Protein AF-A0A836TMS9-F1 (afdb_monomer_lite)

Radius of gyration: 33.25 Å; chains: 1; bounding box: 77×45×88 Å

pLDDT: mean 71.71, std 16.97, range [39.94, 95.81]

Secondary structure (DSSP, 8-state):
-EEE-TTT--EEE--GGGGTT-EEEE-TTT--EEEEPPPTTS----PPP---------------------------------------------------HHHHHHHHHHHHHHHHHHHH-

Structure (mmCIF, N/CA/C/O backbone):
data_AF-A0A836TMS9-F1
#
_entry.id   AF-A0A836TMS9-F1
#
loop_
_atom_site.group_PDB
_atom_site.id
_atom_site.type_symbol
_atom_site.label_atom_id
_atom_site.label_alt_id
_atom_site.label_comp_id
_atom_site.label_asym_id
_atom_site.label_entity_id
_atom_site.label_seq_id
_atom_site.pdbx_PDB_ins_code
_atom_site.Cartn_x
_atom_site.Cartn_y
_atom_site.Cartn_z
_atom_site.occupancy
_atom_site.B_iso_or_equiv
_atom_site.auth_seq_id
_atom_site.auth_comp_id
_atom_site.auth_asym_id
_atom_site.auth_atom_id
_atom_site.pdbx_PDB_model_num
ATOM 1 N N . MET A 1 1 ? -2.172 -6.446 -8.710 1.00 83.94 1 MET A N 1
ATOM 2 C CA . MET A 1 1 ? -1.573 -7.306 -7.658 1.00 83.94 1 MET A CA 1
ATOM 3 C C . MET A 1 1 ? -1.826 -6.690 -6.286 1.00 83.94 1 MET A C 1
ATOM 5 O O . MET A 1 1 ? -2.141 -5.507 -6.222 1.00 83.94 1 MET A O 1
ATOM 9 N N . ILE A 1 2 ? -1.749 -7.466 -5.199 1.00 90.88 2 ILE A N 1
ATOM 10 C CA . ILE A 1 2 ? -2.058 -6.972 -3.845 1.00 90.88 2 ILE A CA 1
ATOM 11 C C . ILE A 1 2 ? -0.780 -6.852 -3.013 1.00 90.88 2 ILE A C 1
ATOM 13 O O . ILE A 1 2 ? -0.095 -7.847 -2.802 1.00 90.88 2 ILE A O 1
ATOM 17 N N . LEU A 1 3 ? -0.499 -5.658 -2.486 1.00 91.50 3 LEU A N 1
ATOM 18 C CA . LEU A 1 3 ? 0.578 -5.436 -1.518 1.00 91.50 3 LEU A CA 1
ATOM 19 C C . LEU A 1 3 ? 0.035 -5.460 -0.093 1.00 91.50 3 LEU A C 1
ATOM 21 O O . LEU A 1 3 ? -1.085 -5.011 0.153 1.00 91.50 3 LEU A O 1
ATOM 25 N N . SER A 1 4 ? 0.847 -5.915 0.860 1.00 94.44 4 SER A N 1
ATOM 26 C CA . SER A 1 4 ? 0.519 -5.878 2.289 1.00 94.44 4 SER A CA 1
ATOM 27 C C . SER A 1 4 ? 1.557 -5.070 3.057 1.00 94.44 4 SER A C 1
ATOM 29 O O . SER A 1 4 ? 2.745 -5.369 2.998 1.00 94.44 4 SER A O 1
ATOM 31 N N . CYS A 1 5 ? 1.118 -4.063 3.815 1.00 95.19 5 CYS A N 1
ATOM 32 C CA . CYS A 1 5 ? 2.027 -3.280 4.649 1.00 95.19 5 CYS A CA 1
ATOM 33 C C . CYS A 1 5 ? 2.624 -4.165 5.762 1.00 95.19 5 CYS A C 1
ATOM 35 O O . CYS A 1 5 ? 1.855 -4.748 6.535 1.00 95.19 5 CYS A O 1
ATOM 37 N N . PRO A 1 6 ? 3.956 -4.212 5.942 1.00 95.38 6 PRO A N 1
ATOM 38 C CA . PRO A 1 6 ? 4.575 -5.060 6.960 1.00 95.38 6 PRO A CA 1
ATOM 39 C C . PRO A 1 6 ? 4.229 -4.615 8.390 1.00 95.38 6 PRO A C 1
ATOM 41 O O . PRO A 1 6 ? 4.049 -5.469 9.255 1.00 95.38 6 PRO A O 1
ATOM 44 N N . SER A 1 7 ? 4.046 -3.308 8.618 1.00 95.69 7 SER A N 1
ATOM 45 C CA . SER A 1 7 ? 3.767 -2.742 9.948 1.00 95.69 7 SER A CA 1
ATOM 46 C C . SER A 1 7 ? 2.314 -2.877 10.416 1.00 95.69 7 SER A C 1
ATOM 48 O O . SER A 1 7 ? 2.082 -3.195 11.574 1.00 95.69 7 SER A O 1
ATOM 50 N N . CYS A 1 8 ? 1.323 -2.624 9.552 1.00 94.44 8 CYS A N 1
ATOM 51 C CA . CYS A 1 8 ? -0.094 -2.582 9.952 1.00 94.44 8 CYS A CA 1
ATOM 52 C C . CYS A 1 8 ? -0.993 -3.591 9.223 1.00 94.44 8 CYS A C 1
ATOM 54 O O . CYS A 1 8 ? -2.206 -3.572 9.406 1.00 94.44 8 CYS A O 1
ATOM 56 N N . LYS A 1 9 ? 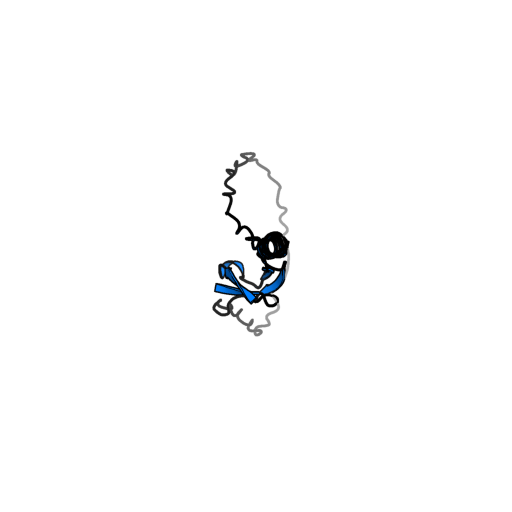-0.423 -4.446 8.360 1.00 95.12 9 LYS A N 1
ATOM 57 C CA . LYS A 1 9 ? -1.132 -5.492 7.594 1.00 95.12 9 LYS A CA 1
ATOM 58 C C . LYS A 1 9 ? -2.274 -4.993 6.693 1.00 95.12 9 LYS A C 1
ATOM 60 O O . LYS A 1 9 ? -3.047 -5.796 6.178 1.00 95.12 9 LYS A O 1
ATOM 65 N N . THR A 1 10 ? -2.360 -3.684 6.446 1.00 94.62 10 THR A N 1
ATOM 66 C CA . THR A 1 10 ? -3.292 -3.115 5.461 1.00 94.62 10 THR A CA 1
ATOM 67 C C . THR A 1 10 ? -2.938 -3.608 4.060 1.00 94.62 10 THR A C 1
ATOM 69 O O . THR A 1 10 ? -1.755 -3.672 3.712 1.00 94.62 10 THR A O 1
ATOM 72 N N . ARG A 1 11 ? -3.960 -3.940 3.267 1.00 93.56 11 ARG A N 1
ATOM 73 C CA . ARG A 1 11 ? -3.824 -4.448 1.898 1.00 93.56 11 ARG A CA 1
ATOM 74 C C . ARG A 1 11 ? -4.132 -3.358 0.873 1.00 93.56 11 ARG A C 1
ATOM 76 O O . ARG A 1 11 ? -5.093 -2.614 1.048 1.00 93.56 11 ARG A O 1
ATOM 83 N N . TYR A 1 12 ? -3.351 -3.301 -0.202 1.00 91.56 12 TYR A N 1
ATOM 84 C CA . TYR A 1 12 ? -3.488 -2.330 -1.289 1.00 91.56 12 TYR A CA 1
ATOM 85 C C . TYR A 1 12 ? -3.564 -3.045 -2.633 1.00 91.56 12 TYR A C 1
ATOM 87 O O . TYR A 1 12 ? -2.742 -3.918 -2.896 1.00 91.56 12 TYR A O 1
ATOM 95 N N . ASN A 1 13 ? -4.510 -2.660 -3.490 1.00 92.75 13 ASN A N 1
ATOM 96 C CA . ASN A 1 13 ? -4.535 -3.108 -4.879 1.00 92.75 13 ASN A CA 1
ATOM 97 C C . ASN A 1 13 ? -3.733 -2.128 -5.737 1.00 92.75 13 ASN A C 1
ATOM 99 O O . ASN A 1 13 ? -4.008 -0.929 -5.718 1.00 92.75 13 ASN A O 1
ATOM 103 N N . VAL A 1 14 ? -2.721 -2.637 -6.433 1.00 89.56 14 VAL A N 1
ATOM 104 C CA . VAL A 1 14 ? -1.812 -1.846 -7.265 1.00 89.56 14 VAL A CA 1
ATOM 105 C C . VAL A 1 14 ? -1.648 -2.486 -8.635 1.00 89.56 14 VAL A C 1
ATOM 107 O O . VAL A 1 14 ? -1.700 -3.714 -8.783 1.00 89.56 14 VAL A O 1
ATOM 110 N N . ASP A 1 15 ? -1.408 -1.643 -9.632 1.00 88.50 15 ASP A N 1
ATOM 111 C CA . ASP A 1 15 ? -1.051 -2.090 -10.970 1.00 88.50 15 ASP A CA 1
ATOM 112 C C . ASP A 1 15 ? 0.363 -2.712 -10.953 1.00 88.50 15 ASP A C 1
ATOM 114 O O . ASP A 1 15 ? 1.312 -2.044 -10.526 1.00 88.50 15 ASP A O 1
ATOM 118 N N . PRO A 1 16 ? 0.543 -3.978 -11.383 1.00 84.31 16 PRO A N 1
ATOM 119 C CA . PRO A 1 16 ? 1.868 -4.585 -11.517 1.00 84.31 16 PRO A CA 1
ATOM 120 C C . PRO A 1 16 ? 2.811 -3.810 -12.451 1.00 84.31 16 PRO A C 1
ATOM 122 O O . PRO A 1 16 ? 4.025 -3.862 -12.255 1.00 84.31 16 PRO A O 1
ATOM 125 N N . ALA A 1 17 ? 2.288 -3.061 -13.428 1.00 84.38 17 ALA A N 1
ATOM 126 C CA . ALA A 1 17 ? 3.095 -2.225 -14.314 1.00 84.38 17 ALA A CA 1
ATOM 127 C C . ALA A 1 17 ? 3.739 -1.023 -13.599 1.00 84.38 17 ALA A C 1
ATOM 129 O O . ALA A 1 17 ? 4.762 -0.510 -14.045 1.00 84.38 17 ALA A O 1
ATOM 130 N N . ALA A 1 18 ? 3.205 -0.597 -12.452 1.00 84.50 18 ALA A N 1
ATOM 131 C CA . ALA A 1 18 ? 3.762 0.525 -11.698 1.00 84.50 18 ALA A CA 1
ATOM 132 C C . ALA A 1 18 ? 5.010 0.157 -10.870 1.00 84.50 18 ALA A C 1
ATOM 134 O O . ALA A 1 18 ? 5.733 1.056 -10.426 1.00 84.50 18 ALA A O 1
ATOM 135 N N . LEU A 1 19 ? 5.251 -1.141 -10.635 1.00 86.75 19 LEU A N 1
ATOM 136 C CA . LEU A 1 19 ? 6.376 -1.654 -9.834 1.00 86.75 19 LEU A CA 1
ATOM 137 C C . LEU A 1 19 ? 7.435 -2.383 -10.679 1.00 86.75 19 LEU A C 1
ATOM 139 O O . LEU A 1 19 ? 8.249 -3.131 -10.141 1.00 86.75 19 LEU A O 1
ATOM 143 N N . ARG A 1 20 ? 7.433 -2.177 -12.001 1.00 80.88 20 ARG A N 1
ATOM 144 C CA . ARG A 1 20 ? 8.485 -2.678 -12.898 1.00 80.88 20 ARG A CA 1
ATOM 145 C C . ARG A 1 20 ? 9.844 -2.148 -12.413 1.00 80.88 20 ARG A C 1
ATOM 147 O O . ARG A 1 20 ? 9.977 -0.948 -12.188 1.00 80.88 20 ARG A O 1
ATOM 154 N N . GLY A 1 21 ? 10.822 -3.038 -12.230 1.00 81.94 21 GLY A N 1
ATOM 155 C CA . GLY A 1 21 ? 12.187 -2.676 -11.819 1.00 81.94 21 GLY A CA 1
ATOM 156 C C . GLY A 1 21 ? 12.405 -2.412 -10.323 1.00 81.94 21 GLY A C 1
ATOM 157 O O . GLY A 1 21 ? 13.464 -1.912 -9.965 1.00 81.94 21 GLY A O 1
ATOM 158 N N . GLY A 1 22 ? 11.439 -2.741 -9.457 1.00 87.00 22 GLY A N 1
ATOM 159 C CA . GLY A 1 22 ? 11.565 -2.543 -8.009 1.00 87.00 22 GLY A CA 1
ATOM 160 C C . GLY A 1 22 ? 11.296 -1.093 -7.602 1.00 87.00 22 GLY A C 1
ATOM 161 O O . GLY A 1 22 ? 11.922 -0.147 -8.079 1.00 87.00 22 GLY A O 1
ATOM 162 N N . LYS A 1 23 ? 10.317 -0.871 -6.721 1.00 90.12 23 LYS A N 1
ATOM 163 C CA . LYS A 1 23 ? 9.861 0.485 -6.374 1.00 90.12 23 LYS A CA 1
ATOM 164 C C . LYS A 1 23 ? 9.666 0.638 -4.874 1.00 90.12 23 LYS A C 1
ATOM 166 O O . LYS A 1 23 ? 9.123 -0.232 -4.199 1.00 90.12 23 LYS A O 1
ATOM 171 N N . SER A 1 24 ? 10.056 1.797 -4.353 1.00 93.31 24 SER A N 1
ATOM 172 C CA . SER A 1 24 ? 9.772 2.182 -2.970 1.00 93.31 24 SER A CA 1
ATOM 173 C C . SER A 1 24 ? 8.310 2.602 -2.822 1.00 93.31 24 SER A C 1
ATOM 175 O O . SER A 1 24 ? 7.849 3.538 -3.477 1.00 93.31 24 SER A O 1
ATOM 177 N N . VAL A 1 25 ? 7.585 1.931 -1.934 1.00 93.44 25 VAL A N 1
ATOM 178 C CA . VAL A 1 25 ? 6.161 2.151 -1.660 1.00 93.44 25 VAL A CA 1
ATOM 179 C C . VAL A 1 25 ? 5.961 2.708 -0.249 1.00 93.44 25 VAL A C 1
ATOM 181 O O . VAL A 1 25 ? 6.763 2.471 0.656 1.00 93.44 25 VAL A O 1
ATOM 184 N N . ARG A 1 26 ? 4.889 3.485 -0.048 1.00 93.75 26 ARG A N 1
ATOM 185 C CA . ARG A 1 26 ? 4.528 4.091 1.243 1.00 93.75 26 ARG A CA 1
ATOM 186 C C . ARG A 1 26 ? 3.108 3.698 1.635 1.00 93.75 26 ARG A C 1
ATOM 188 O O . ARG A 1 26 ? 2.181 3.840 0.846 1.00 93.75 26 ARG A O 1
ATOM 195 N N . CYS A 1 27 ? 2.928 3.272 2.880 1.00 94.88 27 CYS A N 1
ATOM 196 C CA . CYS A 1 27 ? 1.623 2.966 3.452 1.00 94.88 27 CYS A CA 1
ATOM 197 C C . CYS A 1 27 ? 0.813 4.253 3.668 1.00 94.88 27 CYS A C 1
ATOM 199 O O . CYS A 1 27 ? 1.269 5.155 4.370 1.00 94.88 27 CYS A O 1
ATOM 201 N N . ALA A 1 28 ? -0.409 4.313 3.138 1.00 91.56 28 ALA A N 1
ATOM 202 C CA . ALA A 1 28 ? -1.332 5.426 3.368 1.00 91.56 28 ALA A CA 1
ATOM 203 C C . ALA A 1 28 ? -1.901 5.449 4.800 1.00 91.56 28 ALA A C 1
ATOM 205 O O . ALA A 1 28 ? -2.238 6.513 5.310 1.00 91.56 28 ALA A O 1
ATOM 206 N N . GLN A 1 29 ? -1.991 4.285 5.454 1.00 89.06 29 GLN A N 1
ATOM 207 C CA . GLN A 1 29 ? -2.607 4.147 6.778 1.00 89.06 29 GLN A CA 1
ATOM 208 C C . GLN A 1 29 ? -1.649 4.478 7.934 1.00 89.06 29 GLN A C 1
ATOM 210 O O . GLN A 1 29 ? -2.051 5.165 8.869 1.00 89.06 29 GLN A O 1
ATOM 215 N N . CYS A 1 30 ? -0.399 3.997 7.890 1.00 92.69 30 CYS A N 1
ATOM 216 C CA . CYS A 1 30 ? 0.589 4.183 8.968 1.00 92.69 30 CYS A CA 1
ATOM 217 C C . CYS A 1 30 ? 1.869 4.915 8.534 1.00 92.69 30 CYS A C 1
ATOM 219 O O . CYS A 1 30 ? 2.722 5.204 9.365 1.00 92.69 30 CYS A O 1
ATOM 221 N N . GLY A 1 31 ? 2.039 5.205 7.240 1.00 93.75 31 GLY A N 1
ATOM 222 C CA . GLY A 1 31 ? 3.201 5.935 6.729 1.00 93.75 31 GLY A CA 1
ATOM 223 C C . GLY A 1 31 ? 4.478 5.113 6.532 1.00 93.75 31 GLY A C 1
ATOM 224 O O . GLY A 1 31 ? 5.429 5.667 5.978 1.00 93.75 31 GLY A O 1
ATOM 225 N N . ASN A 1 32 ? 4.505 3.831 6.922 1.00 95.81 32 ASN A N 1
ATOM 226 C CA . ASN A 1 32 ? 5.669 2.959 6.739 1.00 95.81 32 ASN A CA 1
ATOM 227 C C . ASN A 1 32 ? 6.092 2.868 5.264 1.00 95.81 32 ASN A C 1
ATOM 229 O O . ASN A 1 32 ? 5.235 2.747 4.385 1.00 95.81 32 ASN A O 1
ATOM 233 N N . LYS A 1 33 ? 7.400 2.895 5.001 1.00 94.56 33 LYS A N 1
ATOM 234 C CA . LYS A 1 33 ? 7.979 2.806 3.656 1.00 94.56 33 LYS A CA 1
ATOM 235 C C . LYS A 1 33 ? 8.740 1.492 3.512 1.00 94.56 33 LYS A C 1
ATOM 237 O O . LYS A 1 33 ? 9.471 1.122 4.423 1.00 94.56 33 LYS A O 1
ATOM 242 N N . TRP A 1 34 ? 8.564 0.798 2.395 1.00 94.62 34 TRP A N 1
ATOM 243 C CA . TRP A 1 34 ? 9.309 -0.427 2.092 1.00 94.62 34 TRP A CA 1
ATOM 244 C C . TRP A 1 34 ? 9.611 -0.518 0.595 1.00 94.62 34 TRP A C 1
ATOM 246 O O . TRP A 1 34 ? 8.985 0.179 -0.205 1.00 94.62 34 TRP A O 1
ATOM 256 N N . HIS A 1 35 ? 10.599 -1.331 0.229 1.00 94.00 35 HIS A N 1
ATOM 257 C CA . HIS A 1 35 ? 10.901 -1.639 -1.166 1.00 94.00 35 HIS A CA 1
ATOM 258 C C . HIS A 1 35 ? 10.056 -2.833 -1.609 1.00 94.00 35 HIS A C 1
ATOM 260 O O . HIS A 1 35 ? 9.912 -3.790 -0.850 1.00 94.00 35 HIS A O 1
ATOM 266 N N . GLN A 1 36 ? 9.460 -2.748 -2.795 1.00 92.44 36 GLN A N 1
ATOM 267 C CA . GLN A 1 36 ? 8.661 -3.817 -3.372 1.00 92.44 36 GLN A CA 1
ATOM 268 C C . GLN A 1 36 ? 9.304 -4.280 -4.674 1.00 92.44 36 GLN A C 1
ATOM 270 O O . GLN A 1 36 ? 9.375 -3.501 -5.628 1.00 92.44 36 GLN A O 1
ATOM 275 N N . ASP A 1 37 ? 9.729 -5.540 -4.691 1.00 88.62 37 ASP A N 1
ATOM 276 C CA . ASP A 1 37 ? 10.278 -6.204 -5.869 1.00 88.62 37 ASP A CA 1
ATOM 277 C C . ASP A 1 37 ? 9.220 -6.348 -6.974 1.00 88.62 37 ASP A C 1
ATOM 279 O O . ASP A 1 37 ? 8.013 -6.418 -6.677 1.00 88.62 37 ASP A O 1
ATOM 283 N N . PRO A 1 38 ? 9.645 -6.350 -8.251 1.00 83.06 38 PRO A N 1
ATOM 284 C CA . PRO A 1 38 ? 8.743 -6.595 -9.361 1.00 83.06 38 PRO A CA 1
ATOM 285 C C . PRO A 1 38 ? 8.170 -8.020 -9.284 1.00 83.06 38 PRO A C 1
ATOM 287 O O . PRO A 1 38 ? 8.826 -8.919 -8.766 1.00 83.06 38 PRO A O 1
ATOM 290 N N . PRO A 1 39 ? 6.954 -8.251 -9.805 1.00 78.56 39 PRO A N 1
ATOM 291 C CA . PRO A 1 39 ? 6.420 -9.604 -9.919 1.00 78.56 39 PRO A CA 1
ATOM 292 C C . PRO A 1 39 ? 7.302 -10.466 -10.840 1.00 78.56 39 PRO A C 1
ATOM 294 O O . PRO A 1 39 ? 7.684 -10.001 -11.916 1.00 78.56 39 PRO A O 1
ATOM 297 N N . ASP A 1 40 ? 7.566 -11.712 -10.427 1.00 71.38 40 ASP A N 1
ATOM 298 C CA . ASP A 1 40 ? 8.471 -12.670 -11.094 1.00 71.38 40 ASP A CA 1
ATOM 299 C C . ASP A 1 40 ? 8.043 -13.069 -12.520 1.00 71.38 40 ASP A C 1
ATOM 301 O O . ASP A 1 40 ? 8.858 -13.550 -13.299 1.00 71.38 40 ASP A O 1
ATOM 305 N N . ASP A 1 41 ? 6.786 -12.821 -12.904 1.00 65.69 41 ASP A N 1
ATOM 306 C CA . ASP A 1 41 ? 6.261 -13.105 -14.252 1.00 65.69 41 ASP A CA 1
ATOM 307 C C . ASP A 1 41 ? 6.757 -12.127 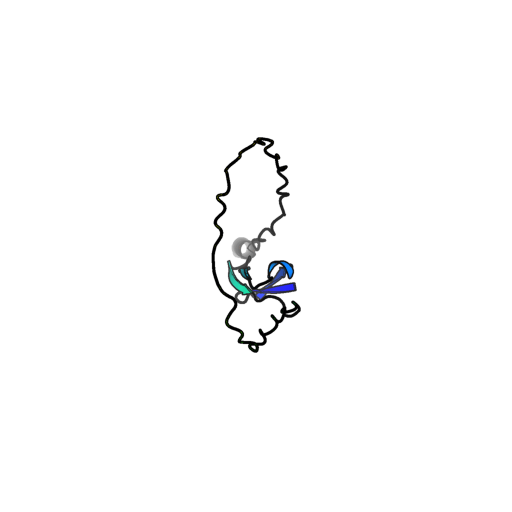-15.334 1.00 65.69 41 ASP A C 1
ATOM 309 O O . ASP A 1 41 ? 6.278 -12.134 -16.472 1.00 65.69 41 ASP A O 1
ATOM 313 N N . LEU A 1 42 ? 7.683 -11.228 -14.997 1.00 61.59 42 LEU A N 1
ATOM 314 C CA . LEU A 1 42 ? 8.343 -10.396 -15.989 1.00 61.59 42 LEU A CA 1
ATOM 315 C C . LEU A 1 42 ? 9.462 -11.193 -16.653 1.00 61.59 42 LEU A C 1
ATOM 317 O O . LE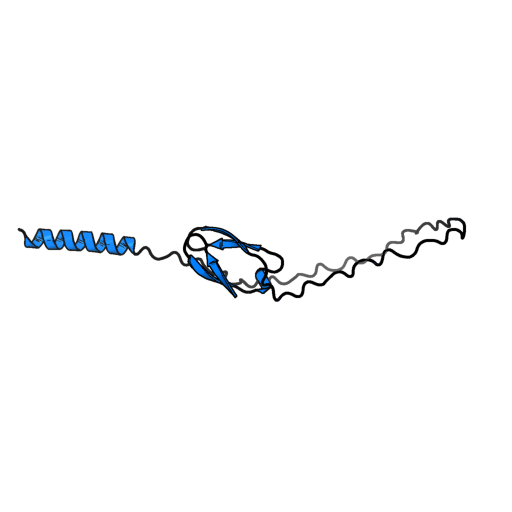U A 1 42 ? 10.381 -11.608 -15.948 1.00 61.59 42 LEU A O 1
ATOM 321 N N . PRO A 1 43 ? 9.434 -11.380 -17.987 1.00 62.38 43 PRO A N 1
ATOM 322 C CA . PRO A 1 43 ? 10.523 -12.049 -18.673 1.00 62.38 43 PRO A CA 1
ATOM 323 C C . PRO A 1 43 ? 11.805 -11.255 -18.423 1.00 62.38 43 PRO A C 1
ATOM 325 O O . PRO A 1 43 ? 11.958 -10.128 -18.897 1.00 62.38 43 PRO A O 1
ATOM 328 N N . ILE A 1 44 ? 12.712 -11.845 -17.645 1.00 63.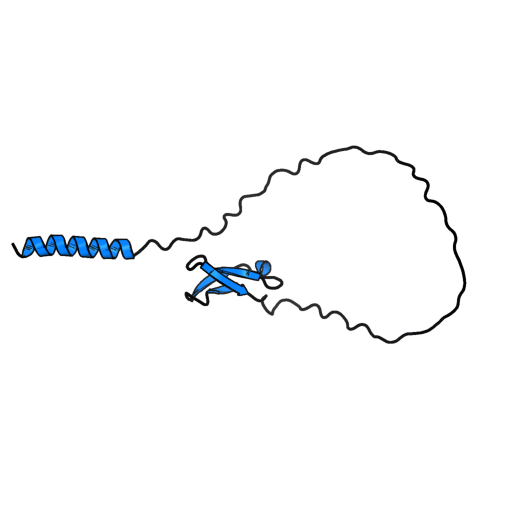06 44 ILE A N 1
ATOM 329 C CA . ILE A 1 44 ? 14.105 -11.428 -17.599 1.00 63.06 44 ILE A CA 1
ATOM 330 C C . ILE A 1 44 ? 14.605 -11.676 -19.017 1.00 63.06 44 ILE A C 1
ATOM 332 O O . ILE A 1 44 ? 14.654 -12.817 -19.473 1.00 63.06 44 ILE A O 1
ATOM 336 N N . LEU A 1 45 ? 14.876 -10.603 -19.753 1.00 65.50 45 LEU A N 1
ATOM 337 C CA . LEU A 1 45 ? 15.596 -10.690 -21.013 1.00 65.50 45 LEU A CA 1
ATOM 338 C C . LEU A 1 45 ? 16.994 -11.175 -20.621 1.00 65.50 45 LEU A C 1
ATOM 340 O O . LEU A 1 45 ? 17.780 -10.399 -20.084 1.00 65.50 45 LEU A O 1
ATOM 344 N N . LEU A 1 46 ? 17.248 -12.482 -20.745 1.00 63.12 46 LEU A N 1
ATOM 345 C CA . LEU A 1 46 ? 18.597 -13.012 -20.612 1.00 63.12 46 LEU A CA 1
ATOM 346 C C . LEU A 1 46 ? 19.417 -12.334 -21.712 1.00 63.12 46 LEU A C 1
ATOM 348 O O . LEU A 1 46 ? 19.230 -12.628 -22.892 1.00 63.12 46 LEU A O 1
ATOM 352 N N . GLU A 1 47 ? 20.252 -11.376 -21.317 1.00 67.00 47 GLU A N 1
ATOM 353 C CA . GLU A 1 47 ? 21.282 -10.807 -22.176 1.00 67.00 47 GLU A CA 1
ATOM 354 C C . GLU A 1 47 ? 22.129 -11.988 -22.684 1.00 67.00 47 GLU A C 1
ATOM 356 O O . GLU A 1 47 ? 22.599 -12.779 -21.856 1.00 67.00 47 GLU A O 1
ATOM 361 N N . PRO A 1 48 ? 22.268 -12.193 -24.004 1.00 63.22 48 PRO A N 1
ATOM 362 C CA . PRO A 1 48 ? 23.130 -13.245 -24.514 1.00 63.22 48 PRO A CA 1
ATOM 363 C C . PRO A 1 48 ? 24.557 -12.981 -24.029 1.00 63.22 48 PRO A C 1
ATOM 365 O O . PRO A 1 48 ? 25.112 -11.904 -24.243 1.00 63.22 48 PRO A O 1
ATOM 368 N N . GLU A 1 49 ? 25.124 -13.969 -23.340 1.00 66.62 49 GLU A N 1
ATOM 369 C CA . GLU A 1 49 ? 26.520 -13.984 -22.915 1.00 66.62 49 GLU A CA 1
ATOM 370 C C . GLU A 1 49 ? 27.393 -13.720 -24.158 1.00 66.62 49 GLU A C 1
ATOM 372 O O . GLU A 1 49 ? 27.218 -14.415 -25.165 1.00 66.62 49 GLU A O 1
ATOM 377 N N . PRO A 1 50 ? 28.258 -12.686 -24.170 1.00 59.09 50 PRO A N 1
ATOM 378 C CA . PRO A 1 50 ? 29.099 -12.435 -25.328 1.00 59.09 50 PRO A CA 1
ATOM 379 C C . PRO A 1 50 ? 30.044 -13.628 -25.490 1.00 59.09 50 PRO A C 1
ATOM 381 O O . PRO A 1 50 ? 30.903 -13.850 -24.637 1.00 59.09 50 PRO A O 1
ATOM 384 N N . GLU A 1 51 ? 29.868 -14.399 -26.570 1.00 62.28 51 GLU A N 1
ATOM 385 C CA . GLU A 1 51 ? 30.818 -15.426 -27.000 1.00 62.28 51 GLU A CA 1
ATOM 386 C C . GLU A 1 51 ? 32.168 -14.751 -27.252 1.00 62.28 51 GLU A C 1
ATOM 388 O O . GLU A 1 51 ? 32.428 -14.123 -28.280 1.00 62.28 51 GLU A O 1
ATOM 393 N N . LEU A 1 52 ? 33.004 -14.846 -26.230 1.00 63.88 52 LEU A N 1
ATOM 394 C CA . LEU A 1 52 ? 34.343 -14.307 -26.122 1.00 63.88 52 LEU A CA 1
ATOM 395 C C . LEU A 1 52 ? 35.293 -15.226 -26.902 1.00 63.88 52 LEU A C 1
ATOM 397 O O . LEU A 1 52 ? 36.158 -15.846 -26.311 1.00 63.88 52 LEU A O 1
ATOM 401 N N . ASP A 1 53 ? 35.095 -15.362 -28.215 1.00 60.59 53 ASP A N 1
ATOM 402 C CA . ASP A 1 53 ? 35.970 -16.149 -29.091 1.00 60.59 53 ASP A CA 1
ATOM 403 C C . ASP A 1 53 ? 35.909 -15.638 -30.541 1.00 60.59 53 ASP A C 1
ATOM 405 O O . ASP A 1 53 ? 35.136 -16.126 -31.372 1.00 60.59 53 ASP A O 1
ATOM 409 N N . ARG A 1 54 ? 36.739 -14.626 -30.836 1.00 58.81 54 ARG A N 1
ATOM 410 C CA . ARG A 1 54 ? 37.485 -14.441 -32.101 1.00 58.81 54 ARG A CA 1
ATOM 411 C C . ARG A 1 54 ? 38.350 -13.175 -32.020 1.00 58.81 54 ARG A C 1
ATOM 413 O O . ARG A 1 54 ? 37.920 -12.083 -32.370 1.00 58.81 54 ARG A O 1
ATOM 420 N N . GLU A 1 55 ? 39.599 -13.358 -31.620 1.00 59.44 55 GLU A N 1
ATOM 421 C CA . GLU A 1 55 ? 40.738 -12.588 -32.137 1.00 59.44 55 GLU A CA 1
ATOM 422 C C . GLU A 1 55 ? 41.652 -13.601 -32.861 1.00 59.44 55 GLU A C 1
ATOM 424 O O . GLU A 1 55 ? 41.578 -14.786 -32.513 1.00 59.44 55 GLU A O 1
ATOM 429 N N . PRO A 1 56 ? 42.543 -13.232 -33.803 1.00 56.88 56 PRO A N 1
ATOM 430 C CA . PRO A 1 56 ? 42.862 -11.901 -34.333 1.00 56.88 56 PRO A CA 1
ATOM 431 C C . PRO A 1 56 ? 42.902 -11.864 -35.880 1.00 56.88 56 PRO A C 1
ATOM 433 O O . PRO A 1 56 ? 43.038 -12.896 -36.518 1.00 56.88 56 PRO A O 1
ATOM 436 N N . ASP A 1 57 ? 42.902 -10.675 -36.479 1.00 49.19 57 ASP A N 1
ATOM 437 C CA . ASP A 1 57 ? 43.756 -10.405 -37.645 1.00 49.19 57 ASP A CA 1
ATOM 438 C C . ASP A 1 57 ? 44.137 -8.922 -37.610 1.00 49.19 57 ASP A C 1
ATOM 440 O O . ASP A 1 57 ? 43.342 -8.018 -37.875 1.00 49.19 57 ASP A O 1
ATOM 444 N N . LEU A 1 58 ? 45.373 -8.704 -37.165 1.00 57.44 58 LEU A N 1
ATOM 445 C CA . LEU A 1 58 ? 46.137 -7.494 -37.406 1.00 57.44 58 LEU A CA 1
ATOM 446 C C . LEU A 1 58 ? 46.431 -7.373 -38.913 1.00 57.44 58 LEU A C 1
ATOM 448 O O . LEU A 1 58 ? 46.587 -8.378 -39.600 1.00 57.44 58 LEU A O 1
ATOM 452 N N . ASP A 1 59 ? 46.574 -6.124 -39.358 1.00 51.41 59 ASP A N 1
ATOM 453 C CA . ASP A 1 59 ? 47.139 -5.681 -40.640 1.00 51.41 59 ASP A CA 1
ATOM 454 C C . ASP A 1 59 ? 46.212 -5.602 -41.869 1.00 51.41 59 ASP A C 1
ATOM 456 O O . ASP A 1 59 ? 46.206 -6.429 -42.779 1.00 51.41 59 ASP A O 1
ATOM 460 N N . SER A 1 60 ? 45.554 -4.447 -41.995 1.00 51.19 60 SER A N 1
ATOM 461 C CA . SER A 1 60 ? 45.685 -3.631 -43.211 1.00 51.19 60 SER A CA 1
ATOM 462 C C . SER A 1 60 ? 45.600 -2.149 -42.841 1.00 51.19 60 SER A C 1
ATOM 464 O O . SER A 1 60 ? 44.533 -1.548 -42.818 1.00 51.19 60 SER A O 1
ATOM 466 N N . GLU A 1 61 ? 46.759 -1.634 -42.429 1.00 55.75 61 GLU A N 1
ATOM 467 C CA . GLU A 1 61 ? 47.384 -0.402 -42.929 1.00 55.75 61 GLU A CA 1
ATOM 468 C C . GLU A 1 61 ? 46.501 0.863 -43.110 1.00 55.75 61 GLU A C 1
ATOM 470 O O . GLU A 1 61 ? 45.688 0.957 -44.023 1.00 55.75 61 GLU A O 1
ATOM 475 N N . THR A 1 62 ? 46.805 1.879 -42.281 1.00 44.25 62 THR A N 1
ATOM 476 C CA . THR A 1 62 ? 47.229 3.232 -42.729 1.00 44.25 62 THR A CA 1
ATOM 477 C C . THR A 1 62 ? 46.186 4.054 -43.510 1.00 44.25 62 THR A C 1
ATOM 479 O O . THR A 1 62 ? 45.975 3.864 -44.698 1.00 44.25 62 THR A O 1
ATOM 482 N N . GLU A 1 63 ? 45.466 4.986 -42.873 1.00 56.31 63 GLU A N 1
ATOM 483 C CA . GLU A 1 63 ? 45.842 6.392 -42.559 1.00 56.31 63 GLU A CA 1
ATOM 484 C C . GLU A 1 63 ? 44.873 7.352 -43.309 1.00 56.31 63 GLU A C 1
ATOM 486 O O . GLU A 1 63 ? 43.984 6.877 -44.015 1.00 56.31 63 GLU A O 1
ATOM 491 N N . PRO A 1 64 ? 44.875 8.676 -43.073 1.00 55.81 64 PRO A N 1
ATOM 492 C CA . PRO A 1 64 ? 43.682 9.408 -42.674 1.00 55.81 64 PRO A CA 1
ATOM 493 C C . PRO A 1 64 ? 43.324 10.503 -43.687 1.00 55.81 64 PRO A C 1
ATOM 495 O O . PRO A 1 64 ? 44.124 11.392 -43.956 1.00 55.81 64 PRO A O 1
ATOM 498 N N . GLU A 1 65 ? 42.086 10.567 -44.166 1.00 49.97 65 GLU A N 1
ATOM 499 C CA . GLU A 1 65 ? 41.635 11.758 -44.896 1.00 49.97 65 GLU A CA 1
ATOM 500 C C . GLU A 1 65 ? 40.506 12.466 -44.157 1.00 49.97 65 GLU A C 1
ATOM 502 O O . GLU A 1 65 ? 39.311 12.259 -44.361 1.00 49.97 65 GLU A O 1
ATOM 507 N N . THR A 1 66 ? 40.960 13.354 -43.269 1.00 51.06 66 THR A N 1
ATOM 508 C CA . THR A 1 66 ? 40.410 14.691 -43.059 1.00 51.06 66 THR A CA 1
ATOM 509 C C . THR A 1 66 ? 39.635 15.175 -44.283 1.00 51.06 66 THR A C 1
ATOM 511 O O . THR A 1 66 ? 40.221 15.478 -45.322 1.00 51.06 66 THR A O 1
ATOM 514 N N . LYS A 1 67 ? 38.328 15.382 -44.126 1.00 60.78 67 LYS A N 1
ATOM 515 C CA . LYS A 1 67 ? 37.635 16.404 -44.904 1.00 60.78 67 LYS A CA 1
ATOM 516 C C . LYS A 1 67 ? 36.912 17.340 -43.937 1.00 60.78 67 LYS A C 1
ATOM 518 O O . LYS A 1 67 ? 36.073 16.872 -43.167 1.00 60.78 67 LYS A O 1
ATOM 523 N N . PRO A 1 68 ? 37.267 18.636 -43.920 1.00 47.16 68 PRO A N 1
ATOM 524 C CA . PRO A 1 68 ? 36.633 19.604 -43.045 1.00 47.16 68 PRO A CA 1
ATOM 525 C C . PRO A 1 68 ? 35.176 19.735 -43.478 1.00 47.16 68 PRO A C 1
ATOM 527 O O . PRO A 1 68 ? 34.894 19.967 -44.653 1.00 47.16 68 PRO A O 1
ATOM 530 N N . ASN A 1 69 ? 34.262 19.533 -42.535 1.00 65.81 69 ASN A N 1
ATOM 531 C CA . ASN A 1 69 ? 32.850 19.832 -42.706 1.00 65.81 69 ASN A CA 1
ATOM 532 C C . ASN A 1 69 ? 32.713 21.357 -42.867 1.00 65.81 69 ASN A C 1
ATOM 534 O O . ASN A 1 69 ? 33.034 22.072 -41.914 1.00 65.81 69 ASN A O 1
ATOM 538 N N . PRO A 1 70 ? 32.308 21.883 -44.037 1.00 45.06 70 PRO A N 1
ATOM 539 C CA . PRO A 1 70 ? 31.951 23.280 -44.132 1.00 45.06 70 PRO A CA 1
ATOM 540 C C . PRO A 1 70 ? 30.590 23.445 -43.463 1.00 45.06 70 PRO A C 1
ATOM 542 O O . PRO A 1 70 ? 29.584 22.886 -43.897 1.00 45.06 70 PRO A O 1
ATOM 545 N N . GLU A 1 71 ? 30.575 24.234 -42.395 1.00 55.59 71 GLU A N 1
ATOM 546 C CA . GLU A 1 71 ? 29.363 24.875 -41.914 1.00 55.59 71 GLU A CA 1
ATOM 547 C C . GLU A 1 71 ? 28.639 25.514 -43.107 1.00 55.59 71 GLU A C 1
ATOM 549 O O . GLU A 1 71 ? 29.178 26.365 -43.815 1.00 55.59 71 GLU A O 1
ATOM 554 N N . THR A 1 72 ? 27.410 25.091 -43.365 1.00 42.31 72 THR A N 1
ATOM 555 C CA . THR A 1 72 ? 26.457 25.872 -44.149 1.00 42.31 72 THR A CA 1
ATOM 556 C C . THR A 1 72 ? 25.138 25.760 -43.420 1.00 42.31 72 THR A C 1
ATOM 558 O O . THR A 1 72 ? 24.458 24.737 -43.460 1.00 42.31 72 THR A O 1
ATOM 561 N N . GLY A 1 73 ? 24.856 26.811 -42.657 1.00 42.78 73 GLY A N 1
ATOM 562 C CA . GLY A 1 73 ? 23.550 27.026 -42.082 1.00 42.78 73 GLY A CA 1
ATOM 563 C C . GLY A 1 73 ? 22.529 27.307 -43.174 1.00 42.78 73 GLY A C 1
ATOM 564 O O . GLY A 1 73 ? 22.819 27.990 -44.148 1.00 42.78 73 GLY A O 1
ATOM 565 N N . GLU A 1 74 ? 21.329 26.792 -42.964 1.00 45.81 74 GLU A N 1
ATOM 566 C CA . GLU A 1 74 ? 20.070 27.452 -43.294 1.00 45.81 74 GLU A CA 1
ATOM 567 C C . GLU A 1 74 ? 19.004 26.733 -42.452 1.00 45.81 74 GLU A C 1
ATOM 569 O O . GLU A 1 74 ? 18.850 25.518 -42.513 1.00 45.81 74 GLU A O 1
ATOM 574 N N . THR A 1 75 ? 18.538 27.381 -41.389 1.00 39.94 75 THR A N 1
ATOM 575 C CA . THR A 1 75 ? 17.263 28.112 -41.376 1.00 39.94 75 THR A CA 1
ATOM 576 C C . THR A 1 75 ? 16.064 27.172 -41.421 1.00 39.94 75 THR A C 1
ATOM 578 O O . THR A 1 75 ? 15.608 26.792 -42.491 1.00 39.94 75 THR A O 1
ATOM 581 N N . VAL A 1 76 ? 15.495 26.890 -40.247 1.00 55.88 76 VAL A N 1
ATOM 582 C CA . VAL A 1 76 ? 14.039 26.950 -40.058 1.00 55.88 76 VAL A CA 1
ATOM 583 C C . VAL A 1 76 ? 13.739 27.211 -38.583 1.00 55.88 76 VAL A C 1
ATOM 585 O O . VAL A 1 76 ? 13.647 26.310 -37.755 1.00 55.88 76 VAL A O 1
ATOM 588 N N . GLU A 1 77 ? 13.612 28.498 -38.270 1.00 58.03 77 GLU A N 1
ATOM 589 C CA . GLU A 1 77 ? 12.652 28.973 -37.281 1.00 58.03 77 GLU A CA 1
ATOM 590 C C . GLU A 1 77 ? 11.244 28.636 -37.788 1.00 58.03 77 GLU A C 1
ATOM 592 O O . GLU A 1 77 ? 10.807 29.171 -38.803 1.00 58.03 77 GLU A O 1
ATOM 597 N N . ALA A 1 78 ? 10.573 27.710 -37.111 1.00 52.22 78 ALA A N 1
ATOM 598 C CA . ALA A 1 78 ? 9.126 27.471 -37.090 1.00 52.22 78 ALA A CA 1
ATOM 599 C C . ALA A 1 78 ? 8.969 26.202 -36.245 1.00 52.22 78 ALA A C 1
ATOM 601 O O . ALA A 1 78 ? 9.613 25.201 -36.521 1.00 52.22 78 ALA A O 1
ATOM 602 N N . ASP A 1 79 ? 8.204 26.097 -35.180 1.00 55.38 79 ASP A N 1
ATOM 603 C CA . ASP A 1 79 ? 7.067 26.823 -34.646 1.00 55.38 79 ASP A CA 1
ATOM 604 C C . ASP A 1 79 ? 6.919 26.183 -33.246 1.00 55.38 79 ASP A C 1
ATOM 606 O O . ASP A 1 79 ? 7.047 24.952 -33.148 1.00 55.38 79 ASP A O 1
ATOM 610 N N . PRO A 1 80 ? 6.792 26.926 -32.134 1.00 49.50 80 PRO A N 1
ATOM 611 C CA . PRO A 1 80 ? 6.613 26.288 -30.840 1.00 49.50 80 PRO A CA 1
ATOM 612 C C . PRO A 1 80 ? 5.250 25.596 -30.836 1.00 49.50 80 PRO A C 1
ATOM 614 O O . PRO A 1 80 ? 4.230 26.232 -30.606 1.00 49.50 80 PRO A O 1
ATOM 617 N N . VAL A 1 81 ? 5.254 24.284 -31.086 1.00 59.38 81 VAL A N 1
ATOM 618 C CA . VAL A 1 81 ? 4.092 23.412 -30.918 1.00 59.38 81 VAL A CA 1
ATOM 619 C C . VAL A 1 81 ? 3.577 23.614 -29.496 1.00 59.38 81 VAL A C 1
ATOM 621 O O . VAL A 1 81 ? 4.160 23.116 -28.530 1.00 59.38 81 VAL A O 1
ATOM 624 N N . GLU A 1 82 ? 2.491 24.375 -29.372 1.00 61.34 82 GLU A N 1
ATOM 625 C CA . GLU A 1 82 ? 1.677 24.452 -28.170 1.00 61.34 82 GLU A CA 1
ATOM 626 C C . GLU A 1 82 ? 1.158 23.041 -27.891 1.00 61.34 82 GLU A C 1
ATOM 628 O O . GLU A 1 82 ? 0.195 22.560 -28.489 1.00 61.34 82 GLU A O 1
ATOM 633 N N . VAL A 1 83 ? 1.851 22.331 -27.003 1.00 66.31 83 VAL A N 1
ATOM 634 C CA . VAL A 1 83 ? 1.356 21.080 -26.444 1.00 66.31 83 VAL A CA 1
ATOM 635 C C . VAL A 1 83 ? 0.111 21.406 -25.614 1.00 66.31 83 VAL A C 1
ATOM 637 O O . VAL A 1 83 ? 0.210 22.184 -24.662 1.00 66.31 83 VAL A O 1
ATOM 640 N N . PRO A 1 84 ? -1.073 20.860 -25.949 1.00 59.75 84 PRO A N 1
ATOM 641 C CA . PRO A 1 84 ? -2.270 21.111 -25.168 1.00 59.75 84 PRO A CA 1
ATOM 642 C C . PRO A 1 84 ? -2.076 20.598 -23.739 1.00 59.75 84 PRO A C 1
ATOM 644 O O . PRO A 1 84 ? -1.650 19.461 -23.517 1.00 59.75 84 PRO A O 1
ATOM 647 N N . ASP A 1 85 ? -2.417 21.455 -22.778 1.00 57.91 85 ASP A N 1
ATOM 648 C CA . ASP A 1 85 ? -2.500 21.153 -21.352 1.00 57.91 85 ASP A CA 1
ATOM 649 C C . ASP A 1 85 ? -3.593 20.096 -21.125 1.00 57.91 85 ASP A C 1
ATOM 651 O O . ASP A 1 85 ? -4.770 20.383 -20.921 1.00 57.91 85 ASP A O 1
ATOM 655 N N . VAL A 1 86 ? -3.214 18.828 -21.265 1.00 62.44 86 VAL A N 1
ATOM 656 C CA . VAL A 1 86 ? -4.016 17.687 -20.824 1.00 62.44 86 VAL A CA 1
ATOM 657 C C . VAL A 1 86 ? -3.148 16.857 -19.889 1.00 62.44 86 VAL A C 1
ATOM 659 O O . VAL A 1 86 ? -2.901 15.671 -20.088 1.00 62.44 86 VAL A O 1
ATOM 662 N N . VAL A 1 87 ? -2.714 17.478 -18.790 1.00 58.75 87 VAL A N 1
ATOM 663 C CA . VAL A 1 87 ? -2.505 16.730 -17.544 1.00 58.75 87 VAL A CA 1
ATOM 664 C C . VAL A 1 87 ? -3.875 16.492 -16.932 1.00 58.75 87 VAL A C 1
ATOM 666 O O . VAL A 1 87 ? -4.316 17.123 -15.972 1.00 58.75 87 VAL A O 1
ATOM 669 N N . GLN A 1 88 ? -4.576 15.553 -17.562 1.00 54.62 88 GLN A N 1
ATOM 670 C CA . GLN A 1 88 ? -5.813 14.993 -17.068 1.00 54.62 88 GLN A CA 1
ATOM 671 C C . GLN A 1 88 ? -5.543 14.488 -15.656 1.00 54.62 88 GLN A C 1
ATOM 673 O O . GLN A 1 88 ? -4.712 13.608 -15.428 1.00 54.62 88 GLN A O 1
ATOM 678 N N . SER A 1 89 ? -6.191 15.137 -14.696 1.00 56.94 89 SER A N 1
ATOM 679 C CA . SER A 1 89 ? -5.992 14.905 -13.279 1.00 56.94 89 SER A CA 1
ATOM 680 C C . SER A 1 89 ? -6.394 13.469 -12.958 1.00 56.94 89 SER A C 1
ATOM 682 O O . SER A 1 89 ? -7.570 13.172 -12.754 1.00 56.94 89 SER A O 1
ATOM 684 N N . CYS A 1 90 ? -5.424 12.557 -12.922 1.00 53.19 90 CYS A N 1
ATOM 685 C CA . CYS A 1 90 ? -5.627 11.244 -12.335 1.00 53.19 90 CYS A CA 1
ATOM 686 C C . CYS A 1 90 ? -6.115 11.472 -10.895 1.00 53.19 90 CYS A C 1
ATOM 688 O O . CYS A 1 90 ? -5.399 12.132 -10.132 1.00 53.19 90 CYS A O 1
ATOM 690 N N . PRO A 1 91 ? -7.293 10.966 -10.481 1.00 49.25 91 PRO A N 1
ATOM 691 C CA . PRO A 1 91 ? -7.689 11.001 -9.083 1.00 49.25 91 PRO A CA 1
ATOM 692 C C . PRO A 1 91 ? -6.757 10.054 -8.327 1.00 49.25 91 PRO A C 1
ATOM 694 O O . PRO A 1 91 ? -7.013 8.859 -8.179 1.00 49.25 91 PRO A O 1
ATOM 697 N N . ALA A 1 92 ? -5.619 10.592 -7.895 1.00 55.50 92 ALA A N 1
ATOM 698 C CA . ALA A 1 92 ? -4.678 9.926 -7.027 1.00 55.50 92 ALA A CA 1
ATOM 699 C C . ALA A 1 92 ? -5.423 9.569 -5.741 1.00 55.50 92 ALA A C 1
ATOM 701 O O . ALA A 1 92 ? -5.723 10.442 -4.930 1.00 55.50 92 ALA A O 1
ATOM 702 N N . ASN A 1 93 ? -5.772 8.284 -5.637 1.00 59.53 93 ASN A N 1
ATOM 703 C CA . ASN A 1 93 ? -6.041 7.506 -4.433 1.00 59.53 93 ASN A CA 1
ATOM 704 C C . ASN A 1 93 ? -5.880 8.337 -3.151 1.00 59.53 93 ASN A C 1
ATOM 706 O O . ASN A 1 93 ? -4.798 8.388 -2.558 1.00 59.53 93 ASN A O 1
ATOM 710 N N . GLN A 1 94 ? -6.945 9.051 -2.772 1.00 61.03 94 GLN A N 1
ATOM 711 C CA . GLN A 1 94 ? -6.902 9.875 -1.578 1.00 61.03 94 GLN A CA 1
ATOM 712 C C . GLN A 1 94 ? -6.779 8.945 -0.366 1.00 61.03 94 GLN A C 1
ATOM 714 O O . GLN A 1 94 ? -7.597 8.032 -0.215 1.00 61.03 94 GLN A O 1
ATOM 719 N N . PRO A 1 95 ? -5.774 9.152 0.503 1.00 58.75 95 PRO A N 1
ATOM 720 C CA . PRO A 1 95 ? -5.596 8.350 1.698 1.00 58.75 95 PRO A CA 1
ATOM 721 C C . PRO A 1 95 ? -6.810 8.563 2.602 1.00 58.75 95 PRO A C 1
ATOM 723 O O . PRO A 1 95 ? -6.978 9.614 3.224 1.00 58.75 95 PRO A O 1
ATOM 726 N N . GLN A 1 96 ? -7.672 7.549 2.641 1.00 58.62 96 GLN A N 1
ATOM 727 C CA . GLN A 1 96 ? -8.818 7.462 3.534 1.00 58.62 96 GLN A CA 1
ATOM 728 C C . GLN A 1 96 ? -8.269 7.516 4.968 1.00 58.62 96 GLN A C 1
ATOM 730 O O . GLN A 1 96 ? -7.750 6.529 5.492 1.00 58.62 96 GLN A O 1
ATOM 735 N N . LYS A 1 97 ? -8.307 8.694 5.594 1.00 57.88 97 LYS A N 1
ATOM 736 C CA . LYS A 1 97 ? -7.967 8.869 7.010 1.00 57.88 97 LYS A CA 1
ATOM 737 C C . LYS A 1 97 ? -8.989 8.020 7.776 1.00 57.88 97 LYS A C 1
ATOM 739 O O . LYS A 1 97 ? -10.180 8.294 7.614 1.00 57.88 97 LYS A O 1
ATOM 744 N N . PRO A 1 98 ? -8.607 6.981 8.546 1.00 55.50 98 PRO A N 1
ATOM 745 C CA . PRO A 1 98 ? -9.598 6.184 9.252 1.00 55.50 98 PRO A CA 1
ATOM 746 C C . PRO A 1 98 ? -10.300 7.108 10.241 1.00 55.50 98 PRO A C 1
ATOM 748 O O . PRO A 1 98 ? -9.680 7.623 11.172 1.00 55.50 98 PRO A O 1
ATOM 751 N N . VAL A 1 99 ? -11.583 7.375 9.986 1.00 59.00 99 VAL A N 1
ATOM 752 C CA . VAL A 1 99 ? -12.429 8.161 10.879 1.00 59.00 99 VAL A CA 1
ATOM 753 C C . VAL A 1 99 ? -12.311 7.561 12.272 1.00 59.00 99 VAL A C 1
ATOM 755 O O . VAL A 1 99 ? -12.536 6.370 12.495 1.00 59.00 99 VAL A O 1
ATOM 758 N N . SER A 1 100 ? -11.817 8.396 13.177 1.00 58.50 100 SER A N 1
ATOM 759 C CA . SER A 1 100 ? -11.349 8.000 14.490 1.00 58.50 100 SER A CA 1
ATOM 760 C C . SER A 1 100 ? -12.511 7.416 15.290 1.00 58.50 100 SER A C 1
ATOM 762 O O . SER A 1 100 ? -13.301 8.150 15.883 1.00 58.50 100 SER A O 1
ATOM 764 N N . ARG A 1 101 ? -12.611 6.079 15.338 1.00 63.59 101 ARG A N 1
ATOM 765 C CA . ARG A 1 10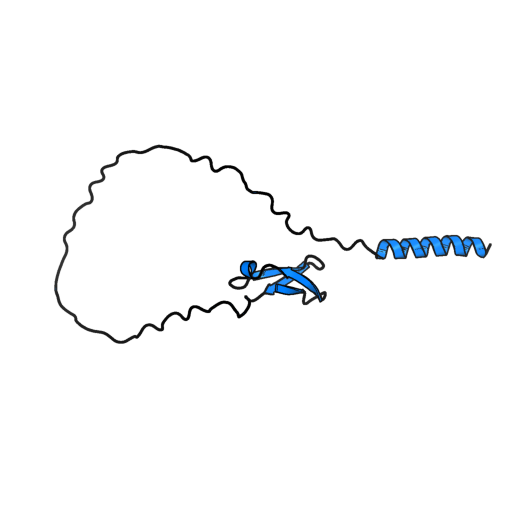1 ? -13.531 5.371 16.247 1.00 63.59 101 ARG A CA 1
ATOM 766 C C . ARG A 1 101 ? -13.293 5.757 17.712 1.00 63.59 101 ARG A C 1
ATOM 768 O O . ARG A 1 101 ? -14.178 5.577 18.539 1.00 63.59 101 ARG A O 1
ATOM 775 N N . LEU A 1 102 ? -12.139 6.356 18.011 1.00 68.62 102 LEU A N 1
ATOM 776 C CA . LEU A 1 102 ? -11.799 6.907 19.316 1.00 68.62 102 LEU A CA 1
ATOM 777 C C . LEU A 1 102 ? -12.712 8.078 19.724 1.00 68.62 102 LEU A C 1
ATOM 779 O O . LEU A 1 102 ? -13.059 8.186 20.895 1.00 68.62 102 LEU A O 1
ATOM 783 N N . GLY A 1 103 ? -13.173 8.898 18.770 1.00 76.62 103 GLY A N 1
ATOM 784 C CA . GLY A 1 103 ? -14.106 9.996 19.058 1.00 76.62 103 GLY A CA 1
ATOM 785 C C . GLY A 1 103 ? -15.469 9.502 19.554 1.00 76.62 103 GLY A C 1
ATOM 786 O O . GLY A 1 103 ? -16.052 10.087 20.462 1.00 76.62 103 GLY A O 1
ATOM 787 N N . TRP A 1 104 ? -15.943 8.374 19.018 1.00 81.56 104 TRP A N 1
ATOM 788 C CA . TRP A 1 104 ? -17.209 7.762 19.430 1.00 81.56 104 TRP A CA 1
ATOM 789 C C . TRP A 1 104 ? -17.121 7.063 20.791 1.00 81.56 104 TRP A C 1
ATOM 791 O O . TRP A 1 104 ? -18.079 7.104 21.556 1.00 81.56 104 TRP A O 1
ATOM 801 N N . VAL A 1 105 ? -15.970 6.468 21.126 1.00 87.62 105 VAL A N 1
ATOM 802 C CA . VAL A 1 105 ? -15.748 5.850 22.446 1.00 87.62 105 VAL A CA 1
ATOM 803 C C . VAL A 1 105 ? -15.748 6.906 23.554 1.00 87.62 105 VAL A C 1
ATOM 805 O O . VAL A 1 105 ? -16.415 6.716 24.568 1.00 87.62 105 VAL A O 1
ATOM 808 N N . VAL A 1 106 ? -15.070 8.043 23.353 1.00 87.31 106 VAL A N 1
ATOM 809 C CA . VAL A 1 106 ? -15.080 9.151 24.328 1.00 87.31 106 VAL A CA 1
ATOM 810 C C . VAL A 1 106 ? -16.492 9.718 24.493 1.00 87.31 106 VAL A C 1
ATOM 812 O O . VAL A 1 106 ? -16.939 9.916 25.619 1.00 87.31 106 VAL A O 1
ATOM 815 N N . LEU A 1 107 ? -17.227 9.909 23.392 1.00 89.12 107 LEU A N 1
ATOM 816 C CA . LEU A 1 107 ? -18.607 10.395 23.442 1.00 89.12 107 LEU A CA 1
ATOM 817 C C . LEU A 1 107 ? -19.521 9.424 24.205 1.00 89.12 107 LEU A C 1
ATOM 819 O O . LEU A 1 107 ? -20.282 9.859 25.066 1.00 89.12 107 LEU A O 1
ATOM 823 N N . ALA A 1 108 ? -19.402 8.115 23.967 1.00 91.00 108 ALA A N 1
ATOM 824 C CA . ALA A 1 108 ? -20.173 7.107 24.691 1.00 91.00 108 ALA A CA 1
ATOM 825 C C . ALA A 1 108 ? -19.869 7.107 26.201 1.00 91.00 108 ALA A C 1
ATOM 827 O O . ALA A 1 108 ? -20.799 7.057 27.002 1.00 91.00 108 ALA A O 1
ATOM 828 N N . ILE A 1 109 ? -18.598 7.230 26.605 1.00 91.00 109 ILE A N 1
ATOM 829 C CA . ILE A 1 109 ? -18.209 7.305 28.026 1.00 91.00 109 ILE A CA 1
ATOM 830 C C . ILE A 1 109 ? -18.791 8.556 28.693 1.00 91.00 109 ILE A C 1
ATOM 832 O O . ILE A 1 109 ? -19.305 8.470 29.809 1.00 91.00 109 ILE A O 1
ATOM 836 N N . VAL A 1 110 ? -18.754 9.706 28.013 1.00 92.12 110 VAL A N 1
ATOM 837 C CA . VAL A 1 110 ? -19.321 10.961 28.530 1.00 92.12 110 VAL A CA 1
ATOM 838 C C . VAL A 1 110 ? -20.836 10.839 28.694 1.00 92.12 110 VAL A C 1
ATOM 840 O O . VAL A 1 110 ? -21.361 11.173 29.753 1.00 92.12 110 VAL A O 1
ATOM 843 N N . VAL A 1 111 ? -21.539 10.293 27.699 1.00 92.12 111 VAL A N 1
ATOM 844 C CA . VAL A 1 111 ? -22.997 10.096 27.766 1.00 92.12 111 VAL A CA 1
ATOM 845 C C . VAL A 1 111 ? -23.381 9.114 28.878 1.00 92.12 111 VAL A C 1
ATOM 847 O O . VAL A 1 111 ? -24.290 9.406 29.651 1.00 92.12 111 VAL A O 1
ATOM 850 N N . VAL A 1 112 ? -22.668 7.991 29.019 1.00 91.31 112 VAL A N 1
ATOM 851 C CA . VAL A 1 112 ? -22.907 7.021 30.104 1.00 91.31 112 VAL A CA 1
ATOM 852 C C . VAL A 1 112 ? -22.630 7.639 31.475 1.00 91.31 112 VAL A C 1
ATOM 854 O O . VAL A 1 112 ? -23.39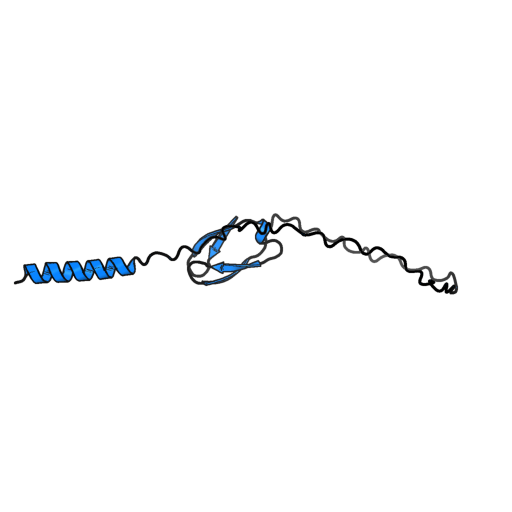4 7.405 32.405 1.00 91.31 112 VAL A O 1
ATOM 857 N N . SER A 1 113 ? -21.594 8.472 31.603 1.00 87.06 113 SER A N 1
ATOM 858 C CA . SER A 1 113 ? -21.285 9.169 32.859 1.00 87.06 113 SER A CA 1
ATOM 859 C C . SER A 1 113 ? -22.374 10.175 33.246 1.00 87.06 113 SER A C 1
ATOM 861 O O . SER A 1 113 ? -22.774 10.219 34.405 1.00 87.06 113 SER A O 1
ATOM 863 N N . ILE A 1 114 ? -22.895 10.946 32.284 1.00 87.75 114 ILE A N 1
ATOM 864 C CA . ILE A 1 114 ? -23.964 11.930 32.525 1.00 87.75 114 ILE A CA 1
ATOM 865 C C . ILE A 1 114 ? -25.274 11.230 32.904 1.00 87.75 114 ILE A C 1
ATOM 867 O O . ILE A 1 114 ? -25.928 11.626 33.867 1.00 87.75 114 ILE A O 1
ATOM 871 N N . LEU A 1 115 ? -25.646 10.168 32.183 1.00 87.00 115 LEU A N 1
ATOM 872 C CA . LEU A 1 115 ? -26.865 9.410 32.474 1.00 87.00 115 LEU A CA 1
ATOM 873 C C . LEU A 1 115 ? -26.752 8.628 33.788 1.00 87.00 115 LEU A C 1
ATOM 875 O O . LEU A 1 115 ? -27.698 8.613 34.565 1.00 87.00 115 LEU A O 1
ATOM 879 N N . GLY A 1 116 ? -25.596 8.023 34.073 1.00 78.31 116 GLY A N 1
ATOM 880 C CA . GLY A 1 116 ? -25.354 7.301 35.322 1.00 78.31 116 GLY A CA 1
ATOM 881 C C . GLY A 1 116 ? -25.368 8.214 36.549 1.00 78.31 116 GLY A C 1
ATOM 882 O O . GLY A 1 116 ? -25.961 7.857 37.563 1.00 78.31 116 GLY A O 1
ATOM 883 N N . ALA A 1 117 ? -24.793 9.417 36.449 1.00 70.31 117 ALA A N 1
ATOM 884 C CA . ALA A 1 117 ? -24.846 10.409 37.524 1.00 70.31 117 ALA A CA 1
ATOM 885 C C . ALA A 1 117 ? -26.276 10.912 37.791 1.00 70.31 117 ALA A C 1
ATOM 887 O O . ALA A 1 117 ? -26.625 11.153 38.941 1.00 70.31 117 ALA A O 1
ATOM 888 N N . GLY A 1 118 ? -27.114 11.011 36.753 1.00 66.69 118 GLY A N 1
ATOM 889 C CA . GLY A 1 118 ? -28.527 11.380 36.890 1.00 66.69 118 GLY A CA 1
ATOM 890 C C . GLY A 1 118 ? -29.439 10.280 37.449 1.00 66.69 118 GLY A C 1
ATOM 891 O O . GLY A 1 118 ? -30.582 10.570 37.769 1.00 66.69 118 GLY A O 1
ATOM 892 N N . ILE A 1 119 ? -28.968 9.031 37.553 1.00 66.94 119 ILE A N 1
ATOM 893 C CA . ILE A 1 119 ? -29.740 7.893 38.095 1.00 66.94 119 ILE A CA 1
ATOM 894 C C . ILE A 1 119 ? -29.421 7.645 39.584 1.00 66.94 119 ILE A C 1
ATOM 896 O O . ILE A 1 119 ? -30.185 6.976 40.276 1.00 66.94 119 ILE A O 1
ATOM 900 N N . ILE A 1 120 ? -28.297 8.167 40.087 1.00 61.50 120 ILE A N 1
ATOM 901 C CA . ILE A 1 120 ? -27.818 7.947 41.466 1.00 61.50 120 ILE A CA 1
ATOM 902 C C . ILE A 1 120 ? -28.260 9.073 42.430 1.00 61.50 120 ILE A C 1
ATOM 904 O O . ILE A 1 120 ? -28.138 8.910 43.644 1.00 61.50 120 ILE A O 1
ATOM 908 N N . PHE A 1 121 ? -28.790 10.186 41.914 1.00 55.28 121 PHE A N 1
ATOM 909 C CA . PHE A 1 121 ? -29.276 11.339 42.685 1.00 55.28 121 PHE A CA 1
ATOM 910 C C . PHE A 1 121 ? -30.800 11.455 42.594 1.00 55.28 121 PHE A C 1
ATOM 912 O O . PHE A 1 121 ? -31.423 11.793 43.624 1.00 55.28 121 PHE A O 1
#

Foldseek 3Di:
DWDADPPPRDIDDDDLVVQPPKDWDADLAPGDIDIDHRPPPDPPPPDPDPPPDDDDDDDDDDDDDDDDDDDDDDDDDDDPPPDDPPPPDDPPDDSPHPPPVVVVVVVVVVVCVVVVVVVVD

Sequence (121 aa):
MILSCPSCKTRYNVDPAALRGGKSVRCAQCGNKWHQDPPDDLPILLEPEPELDREPDLDSETEPETKPNPETGETVEADPVEVPDVVQSCPANQPQKPVSRLGWVVLAIVVVSILGAGIIF